Protein AF-A0A5R9F682-F1 (afdb_monomer_lite)

Secondary structure (DSSP, 8-state):
-TTTT-SHHHHHHHHHHHHHHH-TTHHHHHHHHHHHHHHHHHHHHHHHHHHTT-------------

Radius of gyration: 26.47 Å; chains: 1; bounding box: 66×16×75 Å

pLDDT: mean 82.39, std 15.47, range [51.75, 97.0]

Sequence (66 aa):
MPFGNIGIPGLILILVIALIIFGPSKLPEIGKAFGNTLKEFKRATNDLVSTEKELPKEDDKRNSAS

Foldseek 3Di:
DPPPPCDVVVVVVVVVVVCVVCNPVVVVVVVVVVVVVVVVVVVVVVVVVVVVVPPDPPPDDPPDDD

InterPro domains:
  IPR003369 Sec-independent protein translocase protein TatA/B/E [PF02416] (5-48)
  IPR006312 Sec-independent protein translocase protein TatA/E [MF_00236] (3-59)
  IPR006312 Sec-independent protein translocase protein TatA/E [TIGR01411] (6-49)

Structure (mmCIF, N/CA/C/O backbone):
data_AF-A0A5R9F682-F1
#
_entry.id   AF-A0A5R9F682-F1
#
loop_
_atom_site.group_PDB
_atom_site.id
_atom_site.type_symbol
_atom_site.label_atom_id
_atom_site.label_alt_id
_atom_site.label_comp_id
_atom_site.label_asym_id
_atom_site.label_entity_id
_atom_site.label_seq_id
_atom_site.pdbx_PDB_ins_code
_atom_site.Cartn_x
_atom_site.Cartn_y
_atom_site.Cartn_z
_atom_site.occupancy
_atom_site.B_iso_or_equiv
_atom_site.auth_seq_id
_atom_site.auth_comp_id
_atom_site.auth_asym_id
_atom_site.auth_atom_id
_atom_site.pdbx_PDB_model_num
ATOM 1 N N . MET A 1 1 ? 34.630 -1.015 -1.866 1.00 55.34 1 MET A N 1
ATOM 2 C CA . MET A 1 1 ? 33.905 -2.204 -2.375 1.00 55.34 1 MET A CA 1
ATOM 3 C C . MET A 1 1 ? 32.440 -1.818 -2.591 1.00 55.34 1 MET A C 1
ATOM 5 O O . MET A 1 1 ? 31.861 -1.2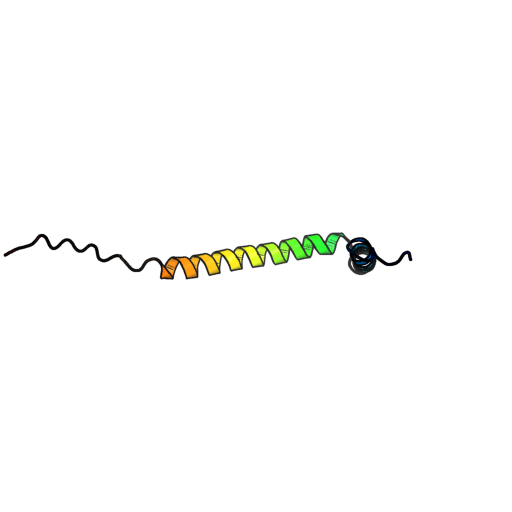71 -1.661 1.00 55.34 1 MET A O 1
ATOM 9 N N . PRO A 1 2 ? 31.853 -2.009 -3.788 1.00 58.84 2 PRO A N 1
ATOM 10 C CA . PRO A 1 2 ? 30.627 -1.316 -4.221 1.00 58.84 2 PRO A CA 1
ATOM 11 C C . PRO A 1 2 ? 29.293 -1.987 -3.828 1.00 58.84 2 PRO A C 1
ATOM 13 O O . PRO A 1 2 ? 28.252 -1.599 -4.341 1.00 58.84 2 PRO A O 1
ATOM 16 N N . PHE A 1 3 ? 29.283 -2.980 -2.932 1.00 64.31 3 PHE A N 1
ATOM 17 C CA . PHE A 1 3 ? 28.089 -3.812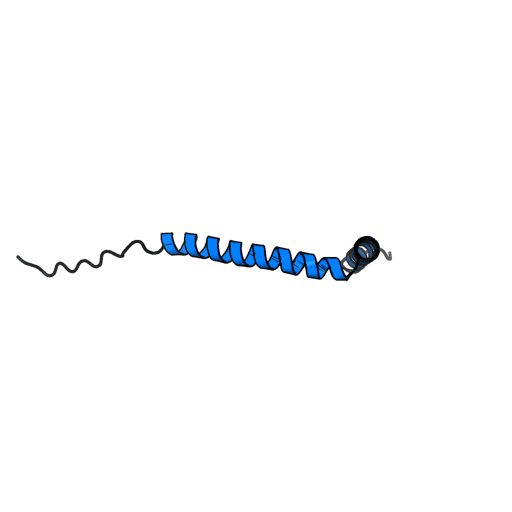 -2.683 1.00 64.31 3 PHE A CA 1
ATOM 18 C C . PHE A 1 3 ? 27.349 -3.526 -1.363 1.00 64.31 3 PHE A C 1
ATOM 20 O O . PHE A 1 3 ? 26.423 -4.246 -1.011 1.00 64.31 3 PHE A O 1
ATOM 27 N N . GLY A 1 4 ? 27.709 -2.466 -0.634 1.00 60.41 4 GLY A N 1
ATOM 28 C CA . GLY A 1 4 ? 27.146 -2.170 0.695 1.00 60.41 4 GLY A CA 1
ATOM 29 C C . GLY A 1 4 ? 25.728 -1.579 0.724 1.00 60.41 4 GLY A C 1
ATOM 30 O O . GLY A 1 4 ? 25.186 -1.400 1.804 1.00 60.41 4 GLY A O 1
ATOM 31 N N . ASN A 1 5 ? 25.119 -1.277 -0.430 1.00 63.09 5 ASN A N 1
ATOM 32 C CA . ASN A 1 5 ? 23.831 -0.570 -0.513 1.00 63.09 5 ASN A CA 1
ATOM 33 C C . ASN A 1 5 ? 22.740 -1.366 -1.255 1.00 63.09 5 ASN A C 1
ATOM 35 O O . ASN A 1 5 ? 21.854 -0.774 -1.874 1.00 63.09 5 ASN A O 1
ATOM 39 N N . ILE A 1 6 ? 22.767 -2.705 -1.196 1.00 66.38 6 ILE A N 1
ATOM 40 C CA . ILE A 1 6 ? 21.660 -3.565 -1.672 1.00 66.38 6 ILE A CA 1
ATOM 41 C C . ILE A 1 6 ? 20.507 -3.512 -0.649 1.00 66.38 6 ILE A C 1
ATOM 43 O O . ILE A 1 6 ? 20.133 -4.500 -0.030 1.00 66.38 6 ILE A O 1
ATOM 47 N N . GLY A 1 7 ? 19.994 -2.311 -0.401 1.00 81.94 7 GLY A N 1
ATOM 48 C CA . GLY A 1 7 ? 18.808 -2.070 0.413 1.00 81.94 7 GLY A CA 1
ATOM 49 C C . GLY A 1 7 ? 17.580 -1.922 -0.480 1.00 81.94 7 GLY A C 1
ATOM 50 O O . GLY A 1 7 ? 17.331 -2.726 -1.379 1.00 81.94 7 GLY A O 1
ATOM 51 N N . ILE A 1 8 ? 16.859 -0.819 -0.286 1.00 90.81 8 ILE A N 1
ATOM 52 C CA . ILE A 1 8 ? 15.704 -0.407 -1.097 1.00 90.81 8 ILE A CA 1
ATOM 53 C C . ILE A 1 8 ? 15.918 -0.541 -2.625 1.00 90.81 8 ILE A C 1
ATOM 55 O O . ILE A 1 8 ? 14.989 -1.004 -3.290 1.00 90.81 8 ILE A O 1
ATOM 59 N N . PRO A 1 9 ? 17.102 -0.245 -3.210 1.00 89.38 9 PRO A N 1
ATOM 60 C CA . PRO A 1 9 ? 17.320 -0.421 -4.650 1.00 89.38 9 PRO A CA 1
ATOM 61 C C . PRO A 1 9 ? 17.152 -1.867 -5.144 1.00 89.38 9 PRO A C 1
ATOM 63 O O . PRO A 1 9 ? 16.610 -2.085 -6.226 1.00 89.38 9 PRO A O 1
ATOM 66 N N . GLY A 1 10 ? 17.571 -2.860 -4.350 1.00 90.12 10 GLY A N 1
ATOM 67 C CA . GLY A 1 10 ? 17.412 -4.276 -4.700 1.00 90.12 10 GLY A CA 1
ATOM 68 C C . GLY A 1 10 ? 15.950 -4.724 -4.650 1.00 90.12 10 GLY A C 1
ATOM 69 O O . GLY A 1 10 ? 15.484 -5.436 -5.537 1.00 90.12 10 GLY A O 1
ATOM 70 N N . LEU A 1 11 ? 15.201 -4.238 -3.656 1.00 92.44 11 LEU A N 1
ATOM 71 C CA . LEU A 1 11 ? 13.765 -4.499 -3.532 1.00 92.44 11 LEU A CA 1
ATOM 72 C C . LEU A 1 11 ? 12.999 -3.916 -4.726 1.00 92.44 11 LEU A C 1
ATOM 74 O O . LEU A 1 11 ? 12.163 -4.600 -5.311 1.00 92.44 11 LEU A O 1
ATOM 78 N N . ILE A 1 12 ? 13.331 -2.688 -5.137 1.00 93.06 12 ILE A N 1
ATOM 79 C CA . ILE A 1 12 ? 12.726 -2.041 -6.309 1.00 93.06 12 ILE A CA 1
ATOM 80 C C . ILE A 1 12 ? 12.958 -2.865 -7.578 1.00 93.06 12 ILE A C 1
ATOM 82 O O . ILE A 1 12 ? 12.017 -3.045 -8.345 1.00 93.06 12 ILE A O 1
ATOM 86 N N . LEU A 1 13 ? 14.159 -3.412 -7.790 1.00 93.62 13 LEU A N 1
ATOM 87 C CA . LEU A 1 13 ? 14.441 -4.253 -8.958 1.00 93.62 13 LEU A CA 1
ATO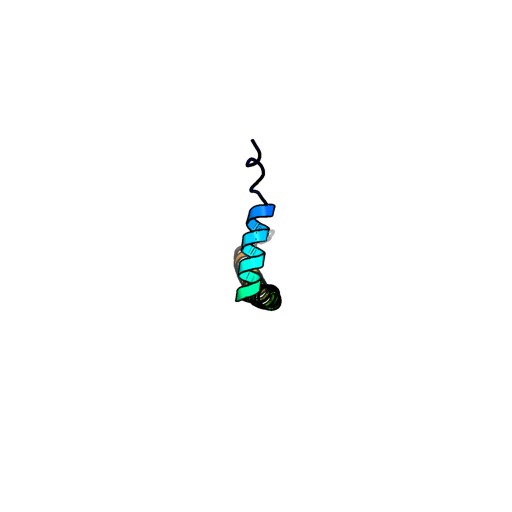M 88 C C . LEU A 1 13 ? 13.538 -5.497 -9.002 1.00 93.62 13 LEU A C 1
ATOM 90 O O . LEU A 1 13 ? 12.955 -5.802 -10.043 1.00 93.62 13 LEU A O 1
ATOM 94 N N . ILE A 1 14 ? 13.377 -6.181 -7.866 1.00 93.88 14 ILE A N 1
ATOM 95 C CA . ILE A 1 14 ? 12.479 -7.341 -7.746 1.00 93.88 14 ILE A CA 1
ATOM 96 C C . ILE A 1 14 ? 11.030 -6.920 -8.011 1.00 93.88 14 ILE A C 1
ATOM 98 O O . ILE A 1 14 ? 10.307 -7.600 -8.740 1.00 93.88 14 ILE A O 1
ATOM 102 N N . LEU A 1 15 ? 10.615 -5.780 -7.456 1.00 94.06 15 LEU A N 1
ATOM 103 C CA . LEU A 1 15 ? 9.269 -5.245 -7.619 1.00 94.06 15 LEU A CA 1
ATOM 104 C C . LEU A 1 15 ? 8.984 -4.920 -9.089 1.00 94.06 15 LEU A C 1
ATOM 106 O O . LEU A 1 15 ? 7.923 -5.277 -9.583 1.00 94.06 15 LEU A O 1
ATOM 110 N N . VAL A 1 16 ? 9.936 -4.335 -9.820 1.00 95.38 16 VAL A N 1
ATOM 111 C CA . VAL A 1 16 ? 9.799 -4.067 -11.262 1.00 95.38 16 VAL A CA 1
ATOM 112 C C . VAL A 1 16 ? 9.605 -5.361 -12.055 1.00 95.38 16 VAL A C 1
ATOM 114 O O . VAL A 1 16 ? 8.698 -5.425 -12.882 1.00 95.38 16 VAL A O 1
ATOM 117 N N . ILE A 1 17 ? 10.388 -6.410 -11.785 1.00 96.31 17 ILE A N 1
ATOM 118 C CA . ILE A 1 17 ? 10.224 -7.710 -12.461 1.00 96.31 17 ILE A CA 1
ATOM 119 C C . ILE A 1 17 ? 8.844 -8.305 -12.155 1.00 96.31 17 ILE A C 1
ATOM 121 O O . ILE A 1 17 ? 8.133 -8.732 -13.066 1.00 96.31 17 ILE A O 1
ATOM 125 N N . ALA A 1 18 ? 8.426 -8.276 -10.889 1.00 95.19 18 ALA A N 1
ATOM 126 C CA . ALA A 1 18 ? 7.099 -8.729 -10.486 1.00 95.19 18 ALA A CA 1
ATOM 127 C C . ALA A 1 18 ? 5.986 -7.914 -11.168 1.00 95.19 18 ALA A C 1
ATOM 129 O O . ALA A 1 18 ? 4.988 -8.481 -11.602 1.00 95.19 18 ALA A O 1
ATOM 130 N N . LEU A 1 19 ? 6.164 -6.600 -11.323 1.00 95.00 19 LEU A N 1
ATOM 131 C CA . LEU A 1 19 ? 5.219 -5.727 -12.016 1.00 95.00 19 LEU A CA 1
ATOM 132 C C . LEU A 1 19 ? 5.164 -5.953 -13.523 1.00 95.00 19 LEU A C 1
ATOM 134 O O . LEU A 1 19 ? 4.125 -5.686 -14.113 1.00 95.00 19 LEU A O 1
ATOM 138 N N . ILE A 1 20 ? 6.228 -6.433 -14.159 1.00 95.69 20 ILE A N 1
ATOM 139 C CA . ILE A 1 20 ? 6.174 -6.811 -15.577 1.00 95.69 20 ILE A CA 1
ATOM 140 C C . ILE A 1 20 ? 5.313 -8.069 -15.751 1.00 95.69 20 ILE A C 1
ATOM 142 O O . ILE A 1 20 ? 4.522 -8.142 -16.686 1.00 95.69 20 ILE A O 1
ATOM 146 N N . ILE A 1 21 ? 5.428 -9.033 -14.832 1.00 95.56 21 ILE A N 1
ATOM 147 C CA . ILE A 1 21 ? 4.668 -10.291 -14.877 1.00 95.56 21 ILE A CA 1
ATOM 148 C C . ILE A 1 21 ? 3.203 -10.068 -14.484 1.00 95.56 21 ILE A C 1
ATOM 150 O O . ILE A 1 21 ? 2.292 -10.513 -15.177 1.00 95.56 21 ILE A O 1
ATOM 154 N N . PHE A 1 22 ? 2.967 -9.390 -13.360 1.00 93.25 22 PHE A N 1
ATOM 155 C CA . PHE A 1 22 ? 1.627 -9.198 -12.805 1.00 93.25 22 PHE A CA 1
ATOM 156 C C . PHE A 1 22 ? 0.941 -7.923 -13.313 1.00 93.25 22 PHE A C 1
ATOM 158 O O . PHE A 1 22 ? -0.283 -7.856 -13.350 1.00 93.25 22 PHE A O 1
ATOM 165 N N . GLY A 1 23 ? 1.694 -6.911 -13.731 1.00 93.56 23 GLY A N 1
ATOM 166 C CA . GLY A 1 23 ? 1.182 -5.596 -14.114 1.00 93.56 23 GLY A CA 1
ATOM 167 C C . GLY A 1 23 ? 1.086 -4.616 -12.929 1.00 93.56 23 GLY A C 1
ATOM 168 O O . GLY A 1 23 ? 0.653 -4.999 -11.837 1.00 93.56 23 GLY A O 1
ATOM 169 N N . PRO A 1 24 ? 1.399 -3.316 -13.124 1.00 92.44 24 PRO A N 1
ATOM 170 C CA . PRO A 1 24 ? 1.331 -2.295 -12.069 1.00 92.44 24 PRO A CA 1
ATOM 171 C C . PRO A 1 24 ? -0.079 -2.071 -11.523 1.00 92.44 24 PRO A C 1
ATOM 173 O O . PRO A 1 24 ? -0.226 -1.689 -10.366 1.00 92.44 24 PRO A O 1
ATOM 176 N N . SER A 1 25 ? -1.118 -2.351 -12.313 1.00 93.88 25 SER A N 1
ATOM 177 C CA . SER A 1 25 ? -2.513 -2.190 -11.891 1.00 93.88 25 SER A CA 1
ATOM 178 C C . SER A 1 25 ? -2.987 -3.269 -10.912 1.00 93.88 25 SER A C 1
ATOM 180 O O . SER A 1 25 ? -3.949 -3.026 -10.185 1.00 93.88 25 SER A O 1
ATOM 182 N N . LYS A 1 26 ? -2.312 -4.428 -10.829 1.00 91.75 26 LYS A N 1
ATOM 183 C CA . LYS A 1 26 ? -2.710 -5.509 -9.909 1.00 91.75 26 LYS A CA 1
ATOM 184 C C . LYS A 1 26 ? -2.400 -5.193 -8.451 1.00 91.75 26 LYS A C 1
ATOM 186 O O . LYS A 1 26 ? -3.206 -5.514 -7.585 1.00 91.75 26 LYS A O 1
ATOM 191 N N . LEU A 1 27 ? -1.282 -4.524 -8.163 1.00 92.44 27 LEU A N 1
ATOM 192 C CA . LEU A 1 27 ? -0.934 -4.136 -6.791 1.00 92.44 27 LEU A CA 1
ATOM 193 C C . LEU A 1 27 ? -2.001 -3.252 -6.110 1.00 92.44 27 LEU A C 1
ATOM 195 O O . LEU A 1 27 ? -2.429 -3.604 -5.011 1.00 92.44 27 LEU A O 1
ATOM 199 N N . PRO A 1 28 ? -2.483 -2.142 -6.711 1.00 91.75 28 PRO A N 1
ATOM 200 C CA . PRO A 1 28 ? -3.530 -1.325 -6.101 1.00 91.75 28 PRO A CA 1
ATOM 201 C C . PRO A 1 28 ? -4.893 -2.027 -6.075 1.00 91.75 28 PRO A C 1
ATOM 203 O O . PRO A 1 28 ? -5.680 -1.769 -5.169 1.00 91.75 28 PRO A O 1
ATOM 206 N N . GLU A 1 29 ? -5.184 -2.913 -7.031 1.00 94.19 29 GLU A N 1
ATOM 207 C CA . GLU A 1 29 ? -6.408 -3.728 -7.044 1.00 94.19 29 GLU A CA 1
ATOM 208 C C . GLU A 1 29 ? -6.445 -4.683 -5.836 1.00 94.19 29 GLU A C 1
ATOM 210 O O . GLU A 1 29 ? -7.392 -4.651 -5.046 1.00 94.19 29 GLU A O 1
ATOM 215 N N . ILE A 1 30 ? -5.361 -5.438 -5.623 1.00 93.62 30 ILE A N 1
ATOM 216 C CA . ILE A 1 30 ? -5.190 -6.337 -4.472 1.00 93.62 30 ILE A CA 1
ATOM 217 C C . ILE A 1 30 ? -5.162 -5.537 -3.165 1.00 93.62 30 ILE A C 1
ATOM 219 O O . ILE A 1 30 ? -5.820 -5.916 -2.200 1.00 93.62 30 ILE A O 1
ATOM 223 N N . GLY A 1 31 ? -4.460 -4.402 -3.131 1.00 95.00 31 GLY A N 1
ATOM 224 C CA . GLY A 1 31 ? -4.402 -3.532 -1.957 1.00 95.00 31 GLY A CA 1
ATOM 225 C C . GLY A 1 31 ? -5.769 -2.975 -1.550 1.00 95.00 31 GLY A C 1
ATOM 226 O O . GLY A 1 31 ? -6.076 -2.927 -0.361 1.00 95.00 31 GLY A O 1
ATOM 227 N N . LYS A 1 32 ? -6.624 -2.607 -2.514 1.00 95.56 32 LYS A N 1
ATOM 228 C CA . LYS A 1 32 ? -8.007 -2.176 -2.240 1.00 95.56 32 LYS A CA 1
ATOM 229 C C . LYS A 1 32 ? -8.855 -3.320 -1.690 1.00 95.56 32 LYS A C 1
ATOM 231 O O . LYS A 1 32 ? -9.547 -3.123 -0.694 1.00 95.56 32 LYS A O 1
ATOM 236 N N . ALA A 1 33 ? -8.785 -4.502 -2.304 1.00 95.56 33 ALA A N 1
ATOM 237 C CA . ALA A 1 33 ? -9.523 -5.676 -1.843 1.00 95.56 33 ALA A CA 1
ATOM 238 C C . ALA A 1 33 ? -9.103 -6.076 -0.418 1.00 95.56 33 ALA A C 1
ATOM 240 O O . ALA A 1 33 ? -9.938 -6.142 0.482 1.00 95.56 33 ALA A O 1
ATOM 241 N N . PHE A 1 34 ? -7.798 -6.230 -0.192 1.00 96.31 34 PHE A N 1
ATOM 242 C CA . PHE A 1 34 ? -7.236 -6.581 1.110 1.00 96.31 34 PHE A CA 1
ATOM 243 C C . PHE A 1 34 ? -7.488 -5.491 2.159 1.00 96.31 34 PHE A C 1
ATOM 245 O O . PHE A 1 34 ? -7.823 -5.792 3.301 1.00 96.31 34 PHE A O 1
ATOM 252 N N . GLY A 1 35 ? -7.394 -4.215 1.774 1.00 95.56 35 GLY A N 1
ATOM 253 C CA . GLY A 1 35 ? -7.682 -3.073 2.640 1.00 95.56 35 GLY A CA 1
ATOM 254 C C . GLY A 1 35 ? -9.132 -3.032 3.121 1.00 95.56 35 GLY A C 1
ATOM 255 O O . GLY A 1 35 ? -9.378 -2.725 4.288 1.00 95.56 35 GLY A O 1
ATOM 256 N N . ASN A 1 36 ? -10.090 -3.388 2.263 1.00 96.19 36 ASN A N 1
ATOM 257 C CA . ASN A 1 36 ? -11.492 -3.510 2.659 1.00 96.19 36 ASN A CA 1
ATOM 258 C C . ASN A 1 36 ? -11.683 -4.653 3.668 1.00 96.19 36 ASN A C 1
ATOM 260 O O . ASN A 1 36 ? -12.292 -4.432 4.715 1.00 96.19 36 ASN A O 1
ATOM 264 N N . THR A 1 37 ? -11.069 -5.817 3.429 1.00 95.88 37 THR A N 1
ATOM 265 C CA . THR A 1 37 ? -11.089 -6.946 4.377 1.00 95.88 37 THR A CA 1
ATOM 266 C C . THR A 1 37 ? -10.465 -6.577 5.723 1.00 95.88 37 THR A C 1
ATOM 268 O O . THR A 1 37 ? -11.070 -6.803 6.765 1.00 95.88 37 THR A O 1
ATOM 271 N N . LEU A 1 38 ? -9.287 -5.948 5.728 1.00 97.00 38 LEU A N 1
ATOM 272 C CA . LEU A 1 38 ? -8.624 -5.459 6.943 1.00 97.00 38 LEU A CA 1
ATOM 273 C C . LEU A 1 38 ? -9.481 -4.437 7.700 1.00 97.00 38 LEU A C 1
ATOM 275 O O . LEU A 1 38 ? -9.497 -4.431 8.929 1.00 97.00 38 LEU A O 1
ATOM 279 N N . LYS A 1 39 ? -10.183 -3.554 6.982 1.00 96.06 39 LYS A N 1
ATOM 280 C CA . LYS A 1 39 ? -11.065 -2.541 7.573 1.00 96.06 39 LYS A CA 1
ATOM 281 C C . LYS A 1 39 ? -12.258 -3.182 8.276 1.00 96.06 39 LYS A C 1
ATOM 283 O O . LYS A 1 39 ? -12.602 -2.750 9.376 1.00 96.06 39 LYS A O 1
ATOM 288 N N . GLU A 1 40 ? -12.874 -4.184 7.662 1.00 95.50 40 GLU A N 1
ATOM 289 C CA . GLU A 1 40 ? -13.969 -4.953 8.262 1.00 95.50 40 GLU A CA 1
ATOM 290 C C . GLU A 1 40 ? -13.478 -5.798 9.436 1.00 95.50 40 GLU A C 1
ATOM 292 O O . GLU A 1 40 ? -14.060 -5.732 10.516 1.00 95.50 40 GLU A O 1
ATOM 297 N N . PHE A 1 41 ? -12.344 -6.485 9.276 1.00 95.94 41 PHE A N 1
ATOM 298 C CA . PHE A 1 41 ? -11.709 -7.251 10.346 1.00 95.94 41 PHE A CA 1
ATOM 299 C C . PHE A 1 41 ? -11.379 -6.370 11.556 1.00 95.94 41 PHE A C 1
ATOM 301 O O . PHE A 1 41 ? -11.668 -6.739 12.694 1.00 95.94 41 PHE A O 1
ATOM 308 N N . LYS A 1 42 ? -10.835 -5.167 11.321 1.00 94.44 42 LYS A N 1
ATOM 309 C CA . LYS A 1 42 ? -10.560 -4.191 12.380 1.00 94.44 42 LYS A CA 1
ATOM 310 C C . LYS A 1 42 ? -11.839 -3.774 13.098 1.00 94.44 42 LYS A C 1
ATOM 312 O O . LYS A 1 42 ? -11.813 -3.692 14.317 1.00 94.44 42 LYS A O 1
ATOM 317 N N . ARG A 1 43 ? -12.928 -3.498 12.373 1.00 94.06 43 ARG A N 1
ATOM 318 C CA . ARG A 1 43 ? -14.223 -3.125 12.972 1.00 94.06 43 ARG A CA 1
ATOM 319 C C . ARG A 1 43 ? -14.772 -4.247 13.842 1.00 94.06 43 ARG A C 1
ATOM 321 O O . ARG A 1 43 ? -14.977 -4.013 15.022 1.00 94.06 43 ARG A O 1
ATOM 328 N N . ALA A 1 44 ? -14.866 -5.458 13.297 1.00 92.56 44 ALA A N 1
ATOM 329 C CA . ALA A 1 44 ? -15.328 -6.626 14.039 1.00 92.56 44 ALA A CA 1
ATOM 330 C C . ALA A 1 44 ? -14.480 -6.871 15.296 1.00 92.56 44 ALA A C 1
ATOM 332 O O . ALA A 1 44 ? -15.017 -7.052 16.380 1.00 92.56 44 ALA A O 1
ATO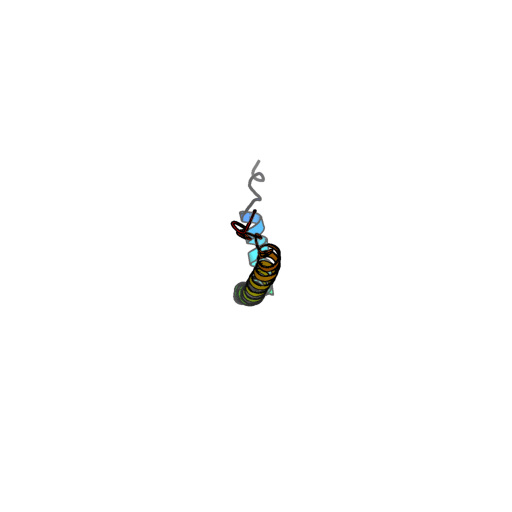M 333 N N . THR A 1 45 ? -13.151 -6.792 15.178 1.00 93.88 45 THR A N 1
ATOM 334 C CA . THR A 1 45 ? -12.250 -6.927 16.334 1.00 93.88 45 THR A CA 1
ATOM 335 C C . THR A 1 45 ? -12.494 -5.831 17.372 1.00 93.88 45 THR A C 1
ATOM 337 O O . THR A 1 45 ? -12.490 -6.102 18.567 1.00 93.88 45 THR A O 1
ATOM 340 N N . ASN A 1 46 ? -12.715 -4.589 16.938 1.00 91.25 46 ASN A N 1
ATOM 341 C CA . ASN A 1 46 ? -12.941 -3.467 17.845 1.00 91.25 46 ASN A CA 1
ATOM 342 C C . ASN A 1 46 ? -14.289 -3.578 18.570 1.00 91.25 46 ASN A C 1
ATOM 344 O O . ASN A 1 46 ? -14.366 -3.234 19.747 1.00 91.25 46 ASN A O 1
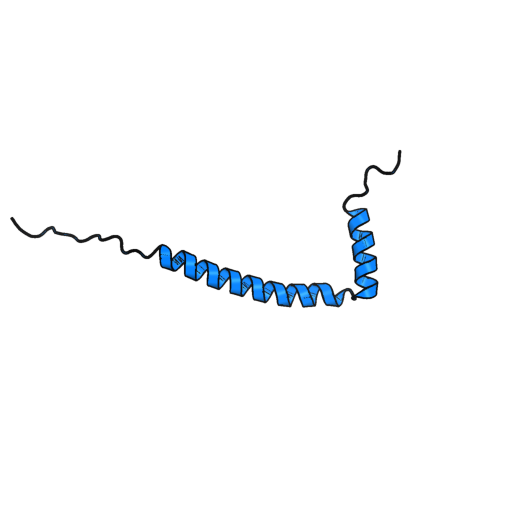ATOM 348 N N . ASP A 1 47 ? -15.321 -4.076 17.889 1.00 88.00 47 ASP A N 1
ATOM 349 C CA . ASP A 1 47 ? -16.637 -4.330 18.476 1.00 88.00 47 ASP A CA 1
ATOM 350 C C . ASP A 1 47 ? -16.535 -5.428 19.546 1.00 88.00 47 ASP A C 1
ATOM 352 O O . ASP A 1 47 ? -16.976 -5.217 20.673 1.00 88.00 47 ASP A O 1
ATOM 356 N N . LEU A 1 48 ? -15.833 -6.533 19.253 1.00 87.00 48 LEU A N 1
ATOM 357 C CA . LEU A 1 48 ? -15.561 -7.603 20.225 1.00 87.00 48 LEU A CA 1
ATOM 358 C C . LEU A 1 48 ? -14.818 -7.088 21.470 1.00 87.00 48 LEU A C 1
ATOM 360 O O . LEU A 1 48 ? -15.221 -7.375 22.595 1.00 87.00 48 LEU A O 1
ATOM 364 N N . VAL A 1 49 ? -13.768 -6.284 21.277 1.00 85.25 49 VAL A N 1
ATOM 365 C CA . VAL A 1 49 ? -12.992 -5.687 22.382 1.00 85.25 49 VAL A CA 1
ATOM 366 C C . VAL A 1 49 ? -13.814 -4.664 23.178 1.00 85.25 49 VAL A C 1
ATOM 368 O O . VAL A 1 49 ? -13.591 -4.483 24.375 1.00 85.25 49 VAL A O 1
ATOM 371 N N . SER A 1 50 ? -14.757 -3.975 22.534 1.00 79.88 50 SER A N 1
ATOM 372 C CA . SER A 1 50 ? -15.594 -2.965 23.192 1.00 79.88 50 SER A CA 1
ATOM 373 C C . SER A 1 50 ? -16.695 -3.609 24.037 1.00 79.88 50 SER A C 1
ATOM 375 O O . SER A 1 50 ? -16.947 -3.135 25.143 1.00 79.88 50 SER A O 1
ATOM 377 N N . THR A 1 51 ? -17.271 -4.730 23.588 1.00 66.38 51 THR A N 1
ATOM 378 C CA . THR A 1 51 ? -18.276 -5.492 24.350 1.00 66.38 51 THR A CA 1
ATOM 379 C C . THR A 1 51 ? -17.719 -6.073 25.658 1.00 66.38 51 THR A C 1
ATOM 381 O O . THR A 1 51 ? -18.440 -6.137 26.649 1.00 66.38 51 THR A O 1
ATOM 384 N N . GLU A 1 52 ? -16.427 -6.409 25.730 1.00 61.09 52 GLU A N 1
ATOM 385 C CA . GLU A 1 52 ? -15.780 -6.829 26.990 1.00 61.09 52 GLU A CA 1
ATOM 386 C C . GLU A 1 52 ? -15.595 -5.682 28.006 1.00 61.09 52 GLU A C 1
ATOM 388 O O . GLU A 1 52 ? -15.393 -5.930 29.196 1.00 61.09 52 GLU A O 1
ATOM 393 N N . LYS A 1 53 ? -15.677 -4.415 27.571 1.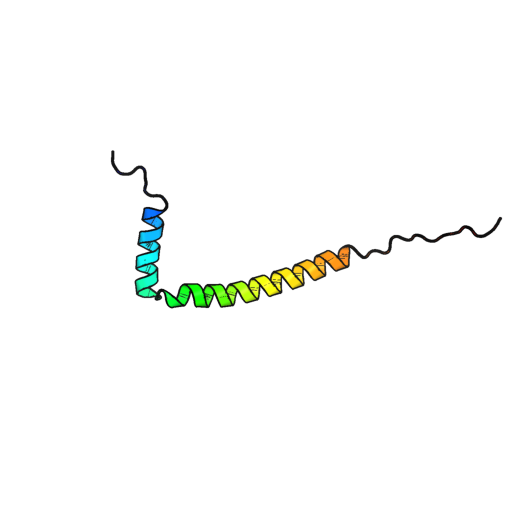00 59.53 53 LYS A N 1
ATOM 394 C CA . LYS A 1 53 ? -15.524 -3.232 28.438 1.00 59.53 53 LYS A CA 1
ATOM 395 C C . LYS A 1 53 ? -16.828 -2.702 29.033 1.00 59.53 53 LYS A C 1
ATOM 397 O O . LYS A 1 53 ? -16.761 -1.835 29.903 1.00 59.53 53 LYS A O 1
ATOM 402 N N . GLU A 1 54 ? -17.979 -3.225 28.620 1.00 57.00 54 GLU A N 1
ATOM 403 C CA . GLU A 1 54 ? -19.301 -2.852 29.143 1.00 57.00 54 GLU A CA 1
ATOM 404 C C . GLU A 1 54 ? -19.804 -3.831 30.219 1.00 57.00 54 GLU A C 1
ATOM 406 O O . GLU A 1 54 ? -20.990 -4.142 30.297 1.00 57.00 54 GLU A O 1
ATOM 411 N N . LEU A 1 55 ? -18.916 -4.296 31.105 1.00 59.19 55 LEU A N 1
ATOM 412 C CA . LEU A 1 55 ? -19.363 -4.716 32.434 1.00 59.19 55 LEU A CA 1
ATOM 413 C C . LEU A 1 55 ? -19.907 -3.462 33.139 1.00 59.19 55 LEU A C 1
ATOM 415 O O . LEU A 1 55 ? -19.150 -2.494 33.297 1.00 59.19 55 LEU A O 1
ATOM 419 N N . PRO A 1 56 ? -21.188 -3.431 33.551 1.00 54.59 56 PRO A N 1
ATOM 420 C CA . PRO A 1 56 ? -21.725 -2.314 34.306 1.00 54.59 56 PRO A CA 1
ATOM 421 C C . PRO A 1 56 ? -20.863 -2.144 35.553 1.00 54.59 56 PRO A C 1
ATOM 423 O O . PRO A 1 56 ? -20.725 -3.069 36.354 1.00 54.59 56 PRO A O 1
ATOM 426 N N . LYS A 1 57 ? -20.264 -0.965 35.729 1.00 61.47 57 LYS A N 1
ATOM 427 C CA . LYS A 1 57 ? -19.863 -0.555 37.070 1.00 61.47 57 LYS A CA 1
ATOM 428 C C . LYS A 1 57 ? -21.159 -0.439 37.854 1.00 61.47 57 LYS A C 1
ATOM 430 O O . LYS A 1 57 ? -21.961 0.454 37.594 1.00 61.47 57 LYS A O 1
ATOM 435 N N . GLU A 1 58 ? -21.378 -1.408 38.731 1.00 60.53 58 GLU A N 1
ATOM 436 C CA . GLU A 1 58 ? -22.447 -1.422 39.717 1.00 60.53 58 GLU A CA 1
ATOM 437 C C . GLU A 1 58 ? -22.220 -0.269 40.707 1.00 60.53 58 GLU A C 1
ATOM 439 O O . GLU A 1 58 ? -21.717 -0.441 41.811 1.00 60.53 58 GLU A O 1
ATOM 444 N N . ASP A 1 59 ? -22.554 0.943 40.266 1.00 61.84 59 ASP A N 1
ATOM 445 C CA . ASP A 1 59 ? -22.854 2.092 41.114 1.00 61.84 59 ASP A CA 1
ATOM 446 C C . ASP A 1 59 ? -24.310 1.938 41.599 1.00 61.84 59 ASP A C 1
ATOM 448 O O . ASP A 1 59 ? -25.205 2.693 41.214 1.00 61.84 59 ASP A O 1
ATOM 452 N N . ASP A 1 60 ? -24.573 0.922 42.432 1.00 57.00 60 ASP A N 1
ATOM 453 C CA . ASP A 1 60 ? -25.820 0.855 43.197 1.00 57.00 60 ASP A CA 1
ATOM 454 C C . ASP A 1 60 ? -25.668 1.677 44.479 1.00 57.00 60 ASP A C 1
ATOM 456 O O . ASP A 1 60 ? -25.120 1.258 45.504 1.00 57.00 60 ASP A O 1
ATOM 460 N N . LYS A 1 61 ? -26.184 2.901 44.392 1.00 66.38 61 LYS A N 1
ATOM 461 C CA . LYS A 1 61 ? -26.544 3.732 45.532 1.00 66.38 61 LYS A CA 1
ATOM 462 C C . LYS A 1 61 ? -27.493 2.966 46.460 1.00 66.38 61 LYS A C 1
ATOM 464 O O . LYS A 1 61 ? -28.707 3.056 46.315 1.00 66.38 61 LYS A O 1
ATOM 469 N N . ARG A 1 62 ? -26.966 2.396 47.542 1.00 60.38 62 ARG A N 1
ATOM 470 C CA . ARG A 1 62 ? -27.741 2.160 48.772 1.00 60.38 62 ARG A CA 1
ATOM 471 C C . ARG A 1 62 ? -27.367 3.157 49.861 1.00 60.38 62 ARG A C 1
ATOM 473 O O . ARG A 1 62 ? -26.939 2.817 50.953 1.00 60.38 62 ARG A O 1
ATOM 480 N N . ASN A 1 63 ? -27.648 4.424 49.557 1.00 69.75 63 ASN A N 1
ATOM 481 C CA . ASN A 1 63 ? -28.298 5.286 50.539 1.00 69.75 63 ASN A CA 1
ATOM 482 C C . ASN A 1 63 ? -29.748 4.793 50.675 1.00 69.75 63 ASN A C 1
ATOM 484 O O . ASN A 1 63 ? -30.644 5.291 49.999 1.00 69.75 63 ASN A O 1
ATOM 488 N N . SER A 1 64 ? -29.961 3.745 51.463 1.00 69.06 64 SER A N 1
ATOM 489 C CA . SER A 1 64 ? -31.294 3.310 51.864 1.00 69.06 64 SER A CA 1
ATOM 490 C C . SER A 1 64 ? -31.188 2.504 53.149 1.00 69.06 64 SER A C 1
ATOM 492 O O . SER A 1 64 ? -30.863 1.323 53.114 1.00 69.06 64 SER A O 1
ATOM 494 N N . ALA A 1 65 ? -31.583 3.181 54.224 1.00 63.00 65 ALA A N 1
ATOM 495 C CA . ALA A 1 65 ? -32.122 2.643 55.463 1.00 63.00 65 ALA A CA 1
ATOM 496 C C . ALA A 1 65 ? -31.158 1.974 56.461 1.00 63.00 65 ALA A C 1
ATOM 498 O O . ALA A 1 65 ? -30.561 0.938 56.185 1.00 63.00 65 ALA A O 1
ATOM 499 N N . SER A 1 66 ? -31.221 2.553 57.669 1.00 51.75 66 SER A N 1
ATOM 500 C CA . SER A 1 66 ? -31.004 1.959 58.998 1.00 51.75 66 SER A CA 1
ATOM 501 C C . SER A 1 66 ? -29.608 2.037 59.601 1.00 51.75 66 SER A C 1
ATOM 503 O O . SER A 1 66 ? -28.655 1.453 59.051 1.00 51.75 66 SER A O 1
#

Organism: NCBI:txid2574798